Protein AF-A0A7X3X773-F1 (afdb_monomer)

Mean predicted aligned error: 11.23 Å

Secondary structure (DSSP, 8-state):
-----------------------------PPPPPP------EEEEEEEEEEGGGTT--B-TTTEEEEEEEEEPPPBTTEEEEEEEEEEEEE-TTT--EEEEEEEEEEEEETTSEEEEEESS-EEEEEEEEETTEEEEEEEESGGG-EEEEEEE-

Radius of gyration: 27.51 Å; Cα contacts (8 Å, |Δi|>4): 318; chains: 1; bounding box: 80×50×72 Å

pLDDT: mean 85.02, std 21.03, range [34.84, 98.69]

Sequence (154 aa):
MKKRLLRLCVPLVVATLVAGCGGGDTVDPEPPAPAGPPDVSGTYSLVSLSGAITGGATIGPPIAVGTAMLSQNPASGETATGTMSMSLTVTNPLNGEVTVIEDQGTFTLRTDGSWEFAGQAQQNIGTYTLAGNVLSVIVTEPPAAAATTVWQRQ

Nearest PDB structures (foldseek):
  1gfm-assembly1_A  TM=3.765E-01  e=3.651E+00  Escherichia coli
  3sy9-assembly3_C  TM=2.991E-01  e=5.507E+00  Pseudomonas aeruginosa

Foldseek 3Di:
DDDDDDDDDDDDDDDDDDPDPDDDPPPPPDPPQADEDPDPAFKWKWAWKADVVLVRDIDGPPQKIKMKGWDWDPGDGFKIKTKMWMWMWGADPPPRDIDIDTWIFMWMAGNVQWIWTDIPVHIWTDGWDDDPQKIWDATPPPVNPGMITIIGGD

Solvent-accessible surface area (backbone atoms only — not comparable to full-atom values): 8759 Å² total; per-residue (Å²): 134,90,82,87,90,82,87,85,87,83,80,91,81,82,84,80,88,77,91,70,94,67,94,67,80,83,71,68,74,73,75,76,73,67,74,35,38,80,88,71,54,45,49,27,38,47,54,34,41,28,20,62,95,52,76,62,41,81,42,26,67,89,42,28,40,37,42,36,40,34,49,59,48,81,53,62,50,52,32,24,43,30,41,37,40,39,41,39,40,40,43,42,90,88,78,66,51,74,48,76,48,72,42,43,32,41,34,38,39,30,62,91,30,43,31,38,33,51,36,74,82,48,64,38,32,38,34,45,48,77,58,89,54,34,42,35,38,39,32,57,33,50,70,86,60,26,28,38,39,32,30,37,52,114

Structure (mmCIF, N/CA/C/O backbone):
data_AF-A0A7X3X773-F1
#
_entry.id   AF-A0A7X3X773-F1
#
loop_
_atom_site.group_PDB
_atom_site.id
_atom_site.type_symbol
_atom_site.label_atom_id
_atom_site.label_alt_id
_atom_site.label_comp_id
_atom_site.label_asym_id
_atom_site.label_entity_id
_atom_site.label_seq_id
_atom_site.pdbx_PDB_ins_code
_atom_site.Cartn_x
_atom_site.Cartn_y
_atom_site.Cartn_z
_atom_site.occupancy
_atom_site.B_iso_or_equiv
_atom_site.auth_seq_id
_atom_site.auth_comp_id
_atom_site.auth_asym_id
_atom_site.auth_atom_id
_atom_site.pdbx_PDB_model_num
ATOM 1 N N . MET A 1 1 ? -63.328 -28.128 14.858 1.00 38.09 1 MET A N 1
ATOM 2 C CA . MET A 1 1 ? -62.907 -29.551 14.824 1.00 38.09 1 MET A CA 1
ATOM 3 C C . MET A 1 1 ? -61.559 -29.645 15.560 1.00 38.09 1 MET A C 1
ATOM 5 O O . MET A 1 1 ? -60.648 -28.961 15.138 1.00 38.09 1 MET A O 1
ATOM 9 N N . LYS A 1 2 ? -61.511 -30.082 16.839 1.00 36.03 2 LYS A N 1
ATOM 10 C CA . LYS A 1 2 ? -61.002 -31.402 17.333 1.00 36.03 2 LYS A CA 1
ATOM 11 C C . LYS A 1 2 ? -59.561 -31.691 16.830 1.00 36.03 2 LYS A C 1
ATOM 13 O O . LYS A 1 2 ? -59.422 -31.822 15.628 1.00 36.03 2 LYS A O 1
ATOM 18 N N . LYS A 1 3 ? -58.474 -31.841 17.617 1.00 36.81 3 LYS A N 1
ATOM 19 C CA . LYS A 1 3 ? -58.202 -32.450 18.953 1.00 36.81 3 LYS A CA 1
ATOM 20 C C . LYS A 1 3 ? -56.825 -31.948 19.486 1.00 36.81 3 LYS A C 1
ATOM 22 O O . LYS A 1 3 ? -55.926 -31.762 18.683 1.00 36.81 3 LYS A O 1
ATOM 27 N N . ARG A 1 4 ? -56.699 -31.547 20.765 1.00 41.06 4 ARG A N 1
ATOM 28 C CA . ARG A 1 4 ? -56.052 -32.248 21.921 1.00 41.06 4 ARG A CA 1
ATOM 29 C C . ARG A 1 4 ? -54.597 -32.716 21.686 1.00 41.06 4 ARG A C 1
ATOM 31 O O . ARG A 1 4 ? -54.388 -33.541 20.816 1.00 41.06 4 ARG A O 1
ATOM 38 N N . LEU A 1 5 ? -53.584 -32.146 22.353 1.00 45.59 5 LEU A N 1
ATOM 39 C CA . LEU A 1 5 ? -53.129 -32.282 23.763 1.00 45.59 5 LEU A CA 1
ATOM 40 C C . LEU A 1 5 ? -51.995 -33.322 23.873 1.00 45.59 5 LEU A C 1
ATOM 42 O O . LEU A 1 5 ? -52.270 -34.507 23.731 1.00 45.59 5 LEU A O 1
ATOM 46 N N . LEU A 1 6 ? -50.778 -32.907 24.239 1.00 39.28 6 LEU A N 1
ATOM 47 C CA . LEU A 1 6 ? -49.919 -33.727 25.098 1.00 39.28 6 LEU A CA 1
ATOM 48 C C . LEU A 1 6 ? -49.070 -32.830 26.008 1.00 39.28 6 LEU A C 1
ATOM 50 O O . LEU A 1 6 ? -48.207 -32.080 25.563 1.00 39.28 6 LEU A O 1
ATOM 54 N N . ARG A 1 7 ? -49.400 -32.903 27.299 1.00 42.25 7 ARG A N 1
ATOM 55 C CA . ARG A 1 7 ? -48.606 -32.425 28.428 1.00 42.25 7 ARG A CA 1
ATOM 56 C C . ARG A 1 7 ? -47.385 -33.332 28.568 1.00 42.25 7 ARG A C 1
ATOM 58 O O . ARG A 1 7 ? -47.560 -34.548 28.570 1.00 42.25 7 ARG A O 1
ATOM 65 N N . LEU A 1 8 ? -46.216 -32.757 28.825 1.00 38.56 8 LEU A N 1
ATOM 66 C CA . LEU A 1 8 ? -45.171 -33.445 29.576 1.00 38.56 8 LEU A CA 1
ATOM 67 C C . LEU A 1 8 ? -44.870 -32.618 30.831 1.00 38.56 8 LEU A C 1
ATOM 69 O O . LEU A 1 8 ? -44.255 -31.560 30.770 1.00 38.56 8 LEU A O 1
ATOM 73 N N . CYS A 1 9 ? -45.395 -33.095 31.958 1.00 35.72 9 CYS A N 1
ATOM 74 C CA . CYS A 1 9 ? -44.961 -32.743 33.303 1.00 35.72 9 CYS A CA 1
ATOM 75 C C . CYS A 1 9 ? -43.875 -33.740 33.707 1.00 35.72 9 CYS A C 1
ATOM 77 O O . CYS A 1 9 ? -44.167 -34.932 33.703 1.00 35.72 9 CYS A O 1
ATOM 79 N N . VAL A 1 10 ? -42.699 -33.274 34.124 1.00 39.22 10 VAL A N 1
ATOM 80 C CA . VAL A 1 10 ? -41.746 -34.011 34.981 1.00 39.22 10 VAL A CA 1
ATOM 81 C C . VAL A 1 10 ? -41.063 -32.963 35.891 1.00 39.22 10 VAL A C 1
ATOM 83 O O . VAL A 1 10 ? -40.925 -31.817 35.462 1.00 39.22 10 VAL A O 1
ATOM 86 N N . PRO A 1 11 ? -40.789 -33.269 37.176 1.00 43.53 11 PRO A N 1
ATOM 87 C CA . PRO A 1 11 ? -41.129 -32.371 38.276 1.00 43.53 11 PRO A CA 1
ATOM 88 C C . PRO A 1 11 ? -39.974 -31.532 38.837 1.00 43.53 11 PRO A C 1
ATOM 90 O O . PRO A 1 11 ? -38.813 -31.920 38.829 1.00 43.53 11 PRO A O 1
ATOM 93 N N . LEU A 1 12 ? -40.389 -30.393 39.396 1.00 38.25 12 LEU A N 1
ATOM 94 C CA . LEU A 1 12 ? -40.015 -29.819 40.691 1.00 38.25 12 LEU A CA 1
ATOM 95 C C . LEU A 1 12 ? -38.901 -30.553 41.473 1.00 38.25 12 LEU A C 1
ATOM 97 O O . LEU A 1 12 ? -39.147 -31.594 42.082 1.00 38.25 12 LEU A O 1
ATOM 101 N N . VAL A 1 13 ? -37.730 -29.919 41.578 1.00 37.94 13 VAL A N 1
ATOM 102 C CA . VAL A 1 13 ? -36.858 -30.039 42.755 1.00 37.94 13 VAL A CA 1
ATOM 103 C C . VAL A 1 13 ? -36.855 -28.690 43.464 1.00 37.94 13 VAL A C 1
ATOM 105 O O . VAL A 1 13 ? -36.728 -27.631 42.854 1.00 37.94 13 VAL A O 1
ATOM 108 N N . VAL A 1 14 ? -37.110 -28.772 44.762 1.00 37.09 14 VAL A N 1
ATOM 109 C CA . VAL A 1 14 ? -37.418 -27.692 45.689 1.00 37.09 14 VAL A CA 1
ATOM 110 C C . VAL A 1 14 ? -36.140 -27.019 46.200 1.00 37.09 14 VAL A C 1
ATOM 112 O O . VAL A 1 14 ? -35.210 -27.690 46.626 1.00 37.09 14 VAL A O 1
ATOM 115 N N . ALA A 1 15 ? -36.180 -25.686 46.150 1.00 40.03 15 ALA A N 1
ATOM 116 C CA . ALA A 1 15 ? -35.596 -24.665 47.022 1.00 40.03 15 ALA A CA 1
ATOM 117 C C . ALA A 1 15 ? -34.295 -24.934 47.805 1.00 40.03 15 ALA A C 1
ATOM 119 O O . ALA A 1 15 ? -34.259 -25.718 48.750 1.00 40.03 15 ALA A O 1
ATOM 120 N N . THR A 1 16 ? -33.347 -24.014 47.623 1.00 43.34 16 THR A N 1
ATOM 121 C CA . THR A 1 16 ? -32.741 -23.302 48.756 1.00 43.34 16 THR A CA 1
ATOM 122 C C . THR A 1 16 ? -32.942 -21.799 48.575 1.00 43.34 16 THR A C 1
ATOM 124 O O . THR A 1 16 ? -32.566 -21.208 47.566 1.00 43.34 16 THR A O 1
ATOM 127 N N . LEU A 1 17 ? -33.606 -21.194 49.563 1.00 41.91 17 LEU A N 1
ATOM 128 C CA . LEU A 1 17 ? -33.712 -19.752 49.740 1.00 41.91 17 LEU A CA 1
ATOM 129 C C . LEU A 1 17 ? -32.317 -19.140 49.908 1.00 41.91 17 LEU A C 1
ATOM 131 O O . LEU A 1 17 ? -31.603 -19.498 50.841 1.00 41.91 17 LEU A O 1
ATOM 135 N N . VAL A 1 18 ? -32.012 -18.115 49.117 1.00 41.72 18 VAL A N 1
ATOM 136 C CA . VAL A 1 18 ? -31.233 -16.974 49.605 1.00 41.72 18 VAL A CA 1
ATOM 137 C C . VAL A 1 18 ? -32.082 -15.736 49.359 1.00 41.72 18 VAL A C 1
ATOM 139 O O . VAL A 1 18 ? -32.198 -15.236 48.244 1.00 41.72 18 VAL A O 1
ATOM 142 N N . ALA A 1 19 ? -32.732 -15.282 50.428 1.00 44.84 19 ALA A N 1
ATOM 143 C CA . ALA A 1 19 ? -33.267 -13.938 50.512 1.00 44.84 19 ALA A CA 1
ATOM 144 C C . ALA A 1 19 ? -32.076 -12.971 50.553 1.00 44.84 19 ALA A C 1
ATOM 146 O O . ALA A 1 19 ? -31.457 -12.779 51.596 1.00 44.84 19 ALA A O 1
ATOM 147 N N . GLY A 1 20 ? -31.737 -12.408 49.398 1.00 34.84 20 GLY A N 1
ATOM 148 C CA . GLY A 1 20 ? -30.839 -11.270 49.262 1.00 34.84 20 GLY A CA 1
ATOM 149 C C . GLY A 1 20 ? -31.603 -10.123 48.620 1.00 34.84 20 GLY A C 1
ATOM 150 O O . GLY A 1 20 ? -31.582 -9.972 47.405 1.00 34.84 20 GLY A O 1
ATOM 151 N N . CYS A 1 21 ? -32.310 -9.333 49.429 1.00 50.88 21 CYS A N 1
ATOM 152 C CA . CYS A 1 21 ? -32.718 -7.991 49.027 1.00 50.88 21 CYS A CA 1
ATOM 153 C C . CYS A 1 21 ? -31.446 -7.155 48.858 1.00 50.88 21 CYS A C 1
ATOM 155 O O . CYS A 1 21 ? -30.815 -6.776 49.841 1.00 50.88 21 CYS A O 1
ATOM 157 N N . GLY A 1 22 ? -31.076 -6.880 47.617 1.00 39.00 22 GLY A N 1
ATOM 158 C CA . GLY A 1 22 ? -30.028 -5.935 47.271 1.00 39.00 22 GLY A CA 1
ATOM 159 C C . GLY A 1 22 ? -30.313 -5.440 45.869 1.00 39.00 22 GLY A C 1
ATOM 160 O O . GLY A 1 22 ? -30.110 -6.176 44.911 1.00 39.00 22 GLY A O 1
ATOM 161 N N . GLY A 1 23 ? -30.856 -4.228 45.762 1.00 49.66 23 GLY A N 1
ATOM 162 C CA . GLY A 1 23 ? -30.949 -3.537 44.486 1.00 49.66 23 GLY A CA 1
ATOM 163 C C . GLY A 1 23 ? -29.553 -3.426 43.885 1.00 49.66 23 GLY A C 1
ATOM 164 O O . GLY A 1 23 ? -28.643 -2.888 44.508 1.00 49.66 23 GLY A O 1
ATOM 165 N N . GLY A 1 24 ? -29.387 -3.984 42.702 1.00 47.72 24 GLY A N 1
ATOM 166 C CA . GLY A 1 24 ? -28.226 -3.786 41.864 1.00 47.72 24 GLY A CA 1
ATOM 167 C C . GLY A 1 24 ? -28.772 -3.806 40.461 1.00 47.72 24 GLY A C 1
ATOM 168 O O . GLY A 1 24 ? -29.257 -4.849 40.024 1.00 47.72 24 GLY A O 1
ATOM 169 N N . ASP A 1 25 ? -28.806 -2.632 39.839 1.00 49.12 25 ASP A N 1
ATOM 170 C CA . ASP A 1 25 ? -29.103 -2.455 38.430 1.00 49.12 25 ASP A CA 1
ATOM 171 C C . ASP A 1 25 ? -28.561 -3.644 37.643 1.00 49.12 25 ASP A C 1
ATOM 173 O O . ASP A 1 25 ? -27.379 -3.987 37.737 1.00 49.12 25 ASP A O 1
ATOM 177 N N . THR A 1 26 ? -29.437 -4.304 36.890 1.00 55.56 26 THR A N 1
ATOM 178 C CA . THR A 1 26 ? -29.006 -5.130 35.773 1.00 55.56 26 THR A CA 1
ATOM 179 C C . THR A 1 26 ? -28.274 -4.185 34.831 1.00 55.56 26 THR A C 1
ATOM 181 O O . THR A 1 26 ? -28.894 -3.567 33.968 1.00 55.56 26 THR A O 1
ATOM 184 N N . VAL A 1 27 ? -26.974 -4.004 35.063 1.00 60.16 27 VAL A N 1
ATOM 185 C CA . VAL A 1 27 ? -26.052 -3.455 34.084 1.00 60.16 27 VAL A CA 1
ATOM 186 C C . VAL A 1 27 ? -26.104 -4.469 32.957 1.00 60.16 27 VAL A C 1
ATOM 188 O O . VAL A 1 27 ? -25.441 -5.505 33.003 1.00 60.16 27 VAL A O 1
ATOM 191 N N . ASP A 1 28 ? -27.010 -4.225 32.013 1.00 61.22 28 ASP A N 1
ATOM 192 C CA . ASP A 1 28 ? -26.891 -4.761 30.671 1.00 61.22 28 ASP A CA 1
ATOM 193 C C . ASP A 1 28 ? -25.439 -4.475 30.270 1.00 61.22 28 ASP A C 1
ATOM 195 O O . ASP A 1 28 ? -25.036 -3.306 30.335 1.00 61.22 28 ASP A O 1
ATOM 199 N N . PRO A 1 29 ? -24.594 -5.499 30.054 1.00 67.44 29 PRO A N 1
ATOM 200 C CA . PRO A 1 29 ? -23.203 -5.258 29.727 1.00 67.44 29 PRO A CA 1
ATOM 201 C C . PRO A 1 29 ? -23.185 -4.366 28.491 1.00 67.44 29 PRO A C 1
ATOM 203 O O . PRO A 1 29 ? -23.673 -4.770 27.436 1.00 67.44 29 PRO A O 1
ATOM 206 N N . GLU A 1 30 ? -22.667 -3.143 28.648 1.00 64.62 30 GLU A N 1
ATOM 207 C CA . GLU A 1 30 ? -22.514 -2.214 27.535 1.00 64.62 30 GLU A CA 1
ATOM 208 C C . GLU A 1 30 ? -21.846 -2.984 26.390 1.00 64.62 30 GLU A C 1
ATOM 210 O O . GLU A 1 30 ? -20.828 -3.653 26.633 1.00 64.62 30 GLU A O 1
ATOM 215 N N . PRO A 1 31 ? -22.437 -2.987 25.176 1.00 66.56 31 PRO A N 1
ATOM 216 C CA . PRO A 1 31 ? -21.833 -3.660 24.044 1.00 66.56 31 PRO A CA 1
ATOM 217 C C . PRO A 1 31 ? -20.371 -3.226 23.958 1.00 66.56 31 PRO A C 1
ATOM 219 O O . PRO A 1 31 ? -20.101 -2.028 24.086 1.00 66.56 31 PRO A O 1
ATOM 222 N N . PRO A 1 32 ? -19.420 -4.162 23.787 1.00 64.75 32 PRO A N 1
ATOM 223 C CA . PRO A 1 32 ? -18.021 -3.787 23.680 1.00 64.75 32 PRO A CA 1
ATOM 224 C C . PRO A 1 32 ? -17.902 -2.709 22.605 1.00 64.75 32 PRO A C 1
ATOM 226 O O . PRO A 1 32 ? -18.500 -2.842 21.533 1.00 64.75 32 PRO A O 1
ATOM 229 N N . ALA A 1 33 ? -17.180 -1.629 22.920 1.00 62.56 33 ALA A N 1
ATOM 230 C CA . ALA A 1 33 ? -16.975 -0.534 21.984 1.00 62.56 33 ALA A CA 1
ATOM 231 C C . ALA A 1 33 ? -16.556 -1.109 20.617 1.00 62.56 33 ALA A C 1
ATOM 233 O O . ALA A 1 33 ? -15.757 -2.056 20.599 1.00 62.56 33 ALA A O 1
ATOM 234 N N . PRO A 1 34 ? -17.088 -0.587 19.492 1.00 65.00 34 PRO A N 1
ATOM 235 C CA . PRO A 1 34 ? -16.729 -1.070 18.166 1.00 65.00 34 PRO A CA 1
ATOM 236 C C . PRO A 1 34 ? -15.211 -1.168 18.054 1.00 65.00 34 PRO A C 1
ATOM 238 O O . PRO A 1 34 ? -14.503 -0.191 18.311 1.00 65.00 34 PRO A O 1
ATOM 241 N N . ALA A 1 35 ? -14.707 -2.362 17.738 1.00 81.25 35 ALA A N 1
ATOM 242 C CA . ALA A 1 35 ? -13.282 -2.546 17.536 1.00 81.25 35 ALA A CA 1
ATOM 243 C C . ALA A 1 35 ? -12.867 -1.665 16.354 1.00 81.25 35 ALA A C 1
ATOM 245 O O . ALA A 1 35 ? -13.410 -1.806 15.258 1.00 81.25 35 ALA A O 1
ATOM 246 N N . GLY A 1 36 ? -11.953 -0.727 16.597 1.00 91.25 36 GLY A N 1
ATOM 247 C CA . GLY A 1 36 ? -11.446 0.151 15.551 1.00 91.25 36 GLY A CA 1
ATOM 248 C C . GLY A 1 36 ? -10.647 -0.603 14.482 1.00 91.25 36 GLY A C 1
ATOM 249 O O . GLY A 1 36 ? -10.456 -1.820 14.580 1.00 91.25 36 GLY A O 1
ATOM 250 N N . PRO A 1 37 ? -10.158 0.112 13.454 1.00 95.81 37 PRO A N 1
ATOM 251 C CA . PRO A 1 37 ? -9.301 -0.464 12.424 1.00 95.81 37 PRO A CA 1
ATOM 252 C C . PRO A 1 37 ? -8.119 -1.242 13.026 1.00 95.81 37 PRO A C 1
ATOM 254 O O . PRO A 1 37 ? -7.575 -0.817 14.052 1.00 95.81 37 PRO A O 1
ATOM 257 N N . PRO A 1 38 ? -7.682 -2.353 12.402 1.00 95.31 38 PRO A N 1
ATOM 258 C CA . PRO A 1 38 ? -6.496 -3.067 12.857 1.00 95.31 38 PRO A CA 1
ATOM 259 C C . PRO A 1 38 ? -5.262 -2.162 12.785 1.00 95.31 38 PRO A C 1
ATOM 261 O O . PRO A 1 38 ? -5.145 -1.344 11.876 1.00 95.31 38 PRO A O 1
ATOM 264 N N . ASP A 1 39 ? -4.326 -2.337 13.719 1.00 96.00 39 ASP A N 1
ATOM 265 C CA . ASP A 1 39 ? -3.090 -1.555 13.745 1.00 96.00 39 ASP A CA 1
ATOM 266 C C . ASP A 1 39 ? -2.170 -1.898 12.561 1.00 96.00 39 ASP A C 1
ATOM 268 O O . ASP A 1 39 ? -1.638 -3.013 12.438 1.00 96.00 39 ASP A O 1
ATOM 272 N N . VAL A 1 40 ? -1.963 -0.912 11.686 1.00 98.06 40 VAL A N 1
ATOM 273 C CA . VAL A 1 40 ? -1.059 -1.016 10.533 1.00 98.06 40 VAL A CA 1
ATOM 274 C C . VAL A 1 40 ? 0.354 -0.499 10.816 1.00 98.06 40 VAL A C 1
ATOM 276 O O . VAL A 1 40 ? 1.172 -0.480 9.895 1.00 98.06 40 VAL A O 1
ATOM 279 N N . SER A 1 41 ? 0.672 -0.087 12.045 1.00 98.38 41 SER A N 1
ATOM 280 C CA . SER A 1 41 ? 1.987 0.474 12.370 1.00 98.38 41 SER A CA 1
ATOM 281 C C . SER A 1 41 ? 3.131 -0.496 12.053 1.00 98.38 41 SER A C 1
ATOM 283 O O . SER A 1 41 ? 3.036 -1.704 12.291 1.00 98.38 41 SER A O 1
ATOM 285 N N . GLY A 1 42 ? 4.227 0.035 11.513 1.00 98.25 42 GLY A N 1
ATOM 286 C CA . GLY A 1 42 ? 5.432 -0.735 11.221 1.00 98.25 42 GLY A CA 1
ATOM 287 C C . GLY A 1 42 ? 6.197 -0.259 9.992 1.00 98.25 42 GLY A C 1
ATOM 288 O O . GLY A 1 42 ? 5.785 0.658 9.278 1.00 98.25 42 GLY A O 1
ATOM 289 N N . THR A 1 43 ? 7.321 -0.928 9.750 1.00 98.62 43 THR A N 1
ATOM 290 C CA . THR A 1 43 ? 8.127 -0.772 8.537 1.00 98.62 43 THR A CA 1
ATOM 291 C C . THR A 1 43 ? 7.776 -1.882 7.561 1.00 98.62 43 THR A C 1
ATOM 293 O O . THR A 1 43 ? 7.661 -3.046 7.942 1.00 98.62 43 THR A O 1
ATOM 296 N N . TYR A 1 44 ? 7.628 -1.524 6.294 1.00 98.69 44 TYR A N 1
ATOM 297 C CA . TYR A 1 44 ? 7.211 -2.417 5.231 1.00 98.69 44 TYR A CA 1
ATOM 298 C C . TYR A 1 44 ? 8.197 -2.404 4.072 1.00 98.69 44 TYR A C 1
ATOM 300 O O . TYR A 1 44 ? 8.816 -1.385 3.768 1.00 98.69 44 TYR A O 1
ATOM 308 N N . SER A 1 45 ? 8.294 -3.538 3.388 1.00 98.62 45 SER A N 1
ATOM 309 C CA . SER A 1 45 ? 8.964 -3.679 2.096 1.00 98.62 45 SER A CA 1
ATOM 310 C C . SER A 1 45 ? 7.946 -3.970 1.001 1.00 98.62 45 SER A C 1
ATOM 312 O O . SER A 1 45 ? 6.986 -4.712 1.221 1.00 98.62 45 SER A O 1
ATOM 314 N N . LEU A 1 46 ? 8.153 -3.389 -0.179 1.00 98.50 46 LEU A N 1
ATOM 315 C CA . LEU A 1 46 ? 7.282 -3.626 -1.325 1.00 98.50 46 LEU A CA 1
ATOM 316 C C . LEU A 1 46 ? 7.369 -5.092 -1.77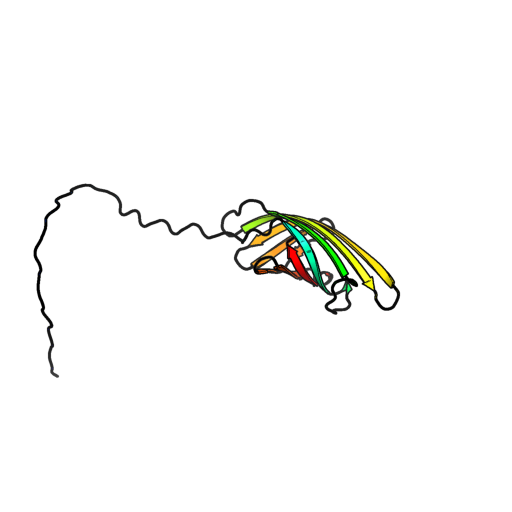1 1.00 98.50 46 LEU A C 1
ATOM 318 O O . LEU A 1 46 ? 8.456 -5.613 -2.021 1.00 98.50 46 LEU A O 1
ATOM 322 N N . VAL A 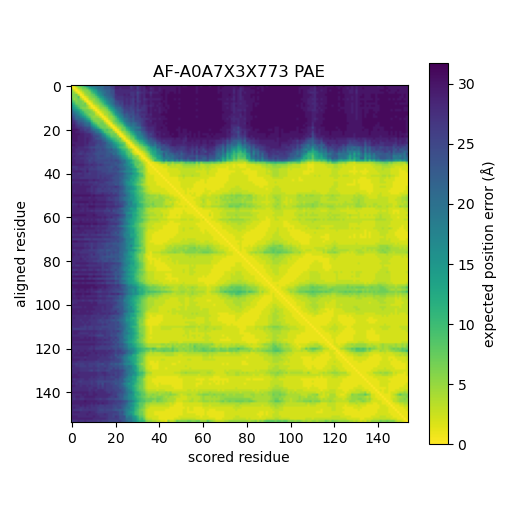1 47 ? 6.210 -5.725 -1.922 1.00 98.44 47 VAL A N 1
ATOM 323 C CA . VAL A 1 47 ? 6.056 -7.052 -2.532 1.00 98.44 47 VAL A CA 1
ATOM 324 C C . VAL A 1 47 ? 5.682 -6.905 -4.000 1.00 98.44 47 VAL A C 1
ATOM 326 O O . VAL A 1 47 ? 6.294 -7.534 -4.862 1.00 98.44 47 VAL A O 1
ATOM 329 N N . SER A 1 48 ? 4.693 -6.059 -4.294 1.00 98.31 48 SER A N 1
ATOM 330 C CA . SER A 1 48 ? 4.266 -5.797 -5.666 1.00 98.31 48 SER A CA 1
ATOM 331 C C . SER A 1 48 ? 3.584 -4.444 -5.831 1.00 98.31 48 SER A C 1
ATOM 333 O O . SER A 1 48 ? 2.942 -3.944 -4.908 1.00 98.31 48 SER A O 1
ATOM 335 N N . LEU A 1 49 ? 3.666 -3.911 -7.045 1.00 97.38 49 LEU A N 1
ATOM 336 C CA . LEU A 1 49 ? 3.038 -2.683 -7.514 1.00 97.38 49 LEU A CA 1
ATOM 337 C C . LEU A 1 49 ? 2.377 -2.945 -8.875 1.00 97.38 49 LEU A C 1
ATOM 339 O O . LEU A 1 49 ? 2.986 -3.549 -9.759 1.00 97.38 49 LEU A O 1
ATOM 343 N N . SER A 1 50 ? 1.161 -2.445 -9.061 1.00 96.25 50 SER A N 1
ATOM 344 C CA . SER A 1 50 ? 0.519 -2.305 -10.369 1.00 96.25 50 SER A CA 1
ATOM 345 C C . SER A 1 50 ? -0.157 -0.940 -10.483 1.00 96.25 50 SER A C 1
ATOM 347 O O . SER A 1 50 ? -0.633 -0.397 -9.488 1.00 96.25 50 SER A O 1
ATOM 349 N N . GLY A 1 51 ? -0.184 -0.358 -11.681 1.00 93.25 51 GLY A N 1
ATOM 350 C CA . GLY A 1 51 ? -0.820 0.938 -11.930 1.00 93.25 51 GLY A CA 1
ATOM 351 C C . GLY A 1 51 ? -0.316 1.595 -13.213 1.00 93.25 51 GLY A C 1
ATOM 352 O O . GLY A 1 51 ? 0.335 0.957 -14.040 1.00 93.25 51 GLY A O 1
ATOM 353 N N . ALA A 1 52 ? -0.584 2.890 -13.380 1.00 89.06 52 ALA A N 1
ATOM 354 C CA . ALA A 1 52 ? -0.169 3.632 -14.574 1.00 89.06 52 ALA A CA 1
ATOM 355 C C . ALA A 1 52 ? 1.358 3.616 -14.793 1.00 89.06 52 ALA A C 1
ATOM 357 O O . ALA A 1 52 ? 1.812 3.403 -15.915 1.00 89.06 52 ALA A O 1
ATOM 358 N N . ILE A 1 53 ? 2.148 3.748 -13.718 1.00 86.81 53 ILE A N 1
ATOM 359 C CA . ILE A 1 53 ? 3.623 3.719 -13.774 1.00 86.81 53 ILE A CA 1
ATOM 360 C C . ILE A 1 53 ? 4.184 2.396 -14.314 1.00 86.81 53 ILE A C 1
ATOM 362 O O . ILE A 1 53 ? 5.282 2.356 -14.858 1.00 86.81 53 ILE A O 1
ATOM 366 N N . THR A 1 54 ? 3.422 1.310 -14.199 1.00 89.69 54 THR A N 1
ATOM 367 C CA . THR A 1 54 ? 3.820 -0.023 -14.665 1.00 89.69 54 THR A CA 1
ATOM 368 C C . THR A 1 54 ? 3.165 -0.393 -15.997 1.00 89.69 54 THR A C 1
ATOM 370 O O . THR A 1 54 ? 3.265 -1.539 -16.438 1.00 89.69 54 THR A O 1
ATOM 373 N N . GLY A 1 55 ? 2.437 0.539 -16.625 1.00 88.25 55 GLY A N 1
ATOM 374 C CA . GLY A 1 55 ? 1.607 0.251 -17.795 1.00 88.25 55 GLY A CA 1
ATOM 375 C C . GLY A 1 55 ? 0.491 -0.763 -17.509 1.00 88.25 55 GLY A C 1
ATOM 376 O O . GLY A 1 55 ? 0.046 -1.456 -18.420 1.00 88.25 55 GLY A O 1
ATOM 377 N N . GLY A 1 56 ? 0.073 -0.898 -16.245 1.00 89.81 56 GLY A N 1
ATOM 378 C CA . GLY A 1 56 ? -0.925 -1.870 -15.793 1.00 89.81 56 GLY A CA 1
ATOM 379 C C . GLY A 1 56 ? -0.371 -3.257 -15.447 1.00 89.81 56 GLY A C 1
ATOM 380 O O . GLY A 1 56 ? -1.129 -4.104 -14.978 1.00 89.81 56 GLY A O 1
ATOM 381 N N . ALA A 1 57 ? 0.928 -3.512 -15.628 1.00 93.50 57 ALA A N 1
ATOM 382 C CA . ALA A 1 57 ? 1.541 -4.774 -15.219 1.00 93.50 57 ALA A CA 1
ATOM 383 C C . ALA A 1 57 ? 1.715 -4.849 -13.693 1.00 93.50 57 ALA A C 1
ATOM 385 O O . ALA A 1 57 ? 2.035 -3.850 -13.049 1.00 93.50 57 ALA A O 1
ATOM 386 N N . THR A 1 58 ? 1.576 -6.039 -13.110 1.00 96.81 58 THR A N 1
ATOM 387 C CA . THR A 1 58 ? 1.988 -6.279 -11.720 1.00 96.81 58 THR A CA 1
ATOM 388 C C . THR A 1 58 ? 3.464 -6.644 -11.698 1.00 96.81 58 THR A C 1
ATOM 390 O O . THR A 1 58 ? 3.859 -7.676 -12.240 1.00 96.81 58 THR A O 1
ATOM 393 N N . ILE A 1 59 ? 4.275 -5.801 -11.067 1.00 96.62 59 ILE A N 1
ATOM 394 C CA . ILE A 1 59 ? 5.723 -5.981 -10.938 1.00 96.62 59 ILE A CA 1
ATOM 395 C C . ILE A 1 59 ? 6.124 -5.982 -9.466 1.00 96.62 59 ILE A C 1
ATOM 397 O O . ILE A 1 59 ? 5.440 -5.407 -8.625 1.00 96.62 59 ILE A O 1
ATOM 401 N N . GLY A 1 60 ? 7.244 -6.620 -9.153 1.00 97.00 60 GLY A N 1
ATOM 402 C CA . GLY A 1 60 ? 7.829 -6.641 -7.815 1.00 97.00 60 GLY A CA 1
ATOM 403 C C . GLY A 1 60 ? 9.353 -6.599 -7.891 1.00 97.00 60 GLY A C 1
ATOM 404 O O . GLY A 1 60 ? 9.909 -6.360 -8.973 1.00 97.00 60 GLY A O 1
ATOM 405 N N . PRO A 1 61 ? 10.047 -6.837 -6.771 1.00 96.81 61 PRO A N 1
ATOM 406 C CA . PRO A 1 61 ? 11.501 -6.878 -6.753 1.00 96.81 61 PRO A CA 1
ATOM 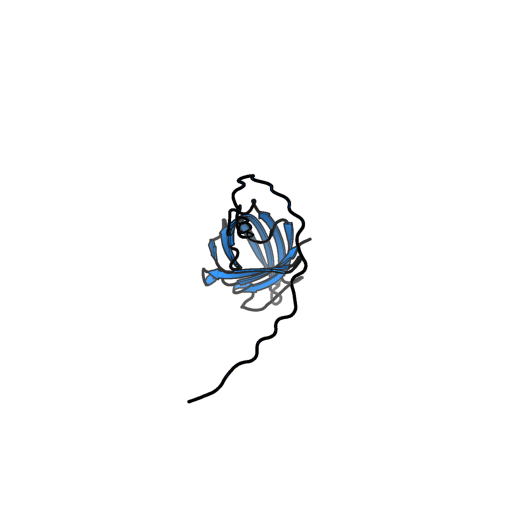407 C C . PRO A 1 61 ? 12.059 -7.890 -7.775 1.00 96.81 61 PRO A C 1
ATOM 409 O O . PRO A 1 61 ? 11.489 -8.972 -7.933 1.00 96.81 61 PRO A O 1
ATOM 412 N N . PRO A 1 62 ? 13.166 -7.574 -8.479 1.00 95.06 62 PRO A N 1
ATOM 413 C CA . PRO A 1 62 ? 13.995 -6.372 -8.335 1.00 95.06 62 PRO A CA 1
ATOM 414 C C . PRO A 1 62 ? 13.537 -5.172 -9.188 1.00 95.06 62 PRO A C 1
ATOM 416 O O . PRO A 1 62 ? 14.154 -4.116 -9.113 1.00 95.06 62 PRO A O 1
ATOM 419 N N . ILE A 1 63 ? 12.494 -5.322 -10.011 1.00 96.19 63 ILE A N 1
ATOM 420 C CA . ILE A 1 63 ? 12.039 -4.295 -10.966 1.00 96.19 63 ILE A CA 1
ATOM 421 C C . ILE A 1 63 ? 11.394 -3.117 -10.229 1.00 96.19 63 ILE A C 1
ATOM 423 O O . ILE A 1 63 ? 11.656 -1.962 -10.554 1.00 96.19 63 ILE A O 1
ATOM 427 N N . ALA A 1 64 ? 10.571 -3.415 -9.225 1.00 97.50 64 ALA A N 1
ATOM 428 C CA . ALA A 1 64 ? 10.015 -2.434 -8.308 1.00 97.50 64 ALA A CA 1
ATOM 429 C C . ALA A 1 64 ? 10.440 -2.781 -6.885 1.00 97.50 64 ALA A C 1
ATOM 431 O O . ALA A 1 64 ? 10.182 -3.883 -6.403 1.00 97.50 64 ALA A O 1
ATOM 432 N N . VAL A 1 65 ? 11.081 -1.836 -6.211 1.00 97.94 65 VAL A N 1
ATOM 433 C CA . VAL A 1 65 ? 11.487 -1.960 -4.811 1.00 97.94 65 VAL A CA 1
ATOM 434 C C . VAL A 1 65 ? 11.026 -0.730 -4.056 1.00 97.94 65 VAL A C 1
ATOM 436 O O . VAL A 1 65 ? 10.897 0.350 -4.625 1.00 97.94 65 VAL A O 1
ATOM 439 N N . GLY A 1 66 ? 10.772 -0.879 -2.766 1.00 97.94 66 GLY A N 1
ATOM 440 C CA . GLY A 1 66 ? 10.390 0.259 -1.956 1.00 97.94 66 GLY A CA 1
ATOM 441 C C . GLY A 1 66 ? 10.210 -0.084 -0.500 1.00 97.94 66 GLY A C 1
ATOM 442 O O . GLY A 1 66 ? 10.146 -1.257 -0.116 1.00 97.94 66 GLY A O 1
ATOM 443 N N . THR A 1 67 ? 10.105 0.969 0.292 1.00 98.44 67 THR A N 1
ATOM 444 C CA . THR A 1 67 ? 9.836 0.907 1.719 1.00 98.44 67 THR A CA 1
ATOM 445 C C . THR A 1 67 ? 8.699 1.850 2.072 1.00 98.44 67 THR A C 1
ATOM 447 O O . THR A 1 67 ? 8.523 2.901 1.454 1.00 98.44 67 THR A O 1
ATOM 450 N N . ALA A 1 68 ? 7.925 1.465 3.079 1.00 98.38 68 ALA A N 1
ATOM 451 C CA . ALA A 1 68 ? 6.937 2.336 3.693 1.00 98.38 68 ALA A CA 1
ATOM 452 C C . ALA A 1 68 ? 7.041 2.234 5.215 1.00 98.38 68 ALA A C 1
ATOM 454 O O . ALA A 1 68 ? 7.224 1.142 5.751 1.00 98.38 68 ALA A O 1
ATOM 455 N N . MET A 1 69 ? 6.932 3.357 5.915 1.00 98.62 69 MET A N 1
ATOM 456 C CA . MET A 1 69 ? 6.867 3.399 7.373 1.00 98.62 69 MET A CA 1
ATOM 457 C C . MET A 1 69 ? 5.540 4.025 7.777 1.00 98.62 69 MET A C 1
ATOM 459 O O . MET A 1 69 ? 5.249 5.154 7.388 1.00 98.62 69 MET A O 1
ATOM 463 N N . LEU A 1 70 ? 4.737 3.279 8.533 1.00 98.69 70 LEU A N 1
ATOM 464 C CA . LEU A 1 70 ? 3.434 3.714 9.022 1.00 98.69 70 LEU A CA 1
ATOM 465 C C . LEU A 1 70 ? 3.479 3.830 10.549 1.00 98.69 70 LEU A C 1
ATOM 467 O O . LEU A 1 70 ? 3.941 2.915 11.233 1.00 98.69 70 LEU A O 1
ATOM 471 N N . SER A 1 71 ? 2.971 4.940 11.077 1.00 98.56 71 SER A N 1
ATOM 472 C CA . SER A 1 71 ? 2.769 5.170 12.510 1.00 98.56 71 SER A CA 1
ATOM 473 C C . SER A 1 71 ? 1.309 5.532 12.750 1.00 98.56 71 SER A C 1
ATOM 475 O O . SER A 1 71 ? 0.889 6.654 12.460 1.00 98.56 71 SER A O 1
ATOM 477 N N . GLN A 1 72 ? 0.530 4.581 13.262 1.00 98.38 72 GLN A N 1
ATOM 478 C CA . GLN A 1 72 ? -0.887 4.765 13.547 1.00 98.38 72 GLN A CA 1
ATOM 479 C C . GLN A 1 72 ? -1.089 5.336 14.955 1.00 98.38 72 GLN A C 1
ATOM 481 O O . GLN A 1 72 ? -0.481 4.889 15.926 1.00 98.38 72 GLN A O 1
ATOM 486 N N . ASN A 1 73 ? -1.987 6.307 15.077 1.00 97.38 73 ASN A N 1
ATOM 487 C CA . ASN A 1 73 ? -2.525 6.725 16.363 1.00 97.38 73 ASN A CA 1
ATOM 488 C C . ASN A 1 73 ? -3.528 5.674 16.881 1.00 97.38 73 ASN A C 1
ATOM 490 O O . ASN A 1 73 ? -4.075 4.891 16.095 1.00 97.38 73 ASN A O 1
ATOM 494 N N . PRO A 1 74 ? -3.841 5.667 18.188 1.00 93.75 74 PRO A N 1
ATOM 495 C CA . PRO A 1 74 ? -4.947 4.872 18.705 1.00 93.75 74 PRO A CA 1
ATOM 496 C C . PRO A 1 74 ? -6.240 5.157 17.936 1.00 93.75 74 PRO A C 1
ATOM 498 O O . PRO A 1 74 ? -6.553 6.312 17.636 1.00 93.75 74 PRO A O 1
ATOM 501 N N . ALA A 1 75 ? -6.985 4.100 17.613 1.00 94.81 75 ALA A N 1
ATOM 502 C CA . ALA A 1 75 ? -8.268 4.242 16.943 1.00 94.81 75 ALA A CA 1
ATOM 503 C C . ALA A 1 75 ? -9.256 5.048 17.805 1.00 94.81 75 ALA A C 1
ATOM 505 O O . ALA A 1 75 ? -9.292 4.918 19.030 1.00 94.81 75 ALA A O 1
ATOM 506 N N . SER A 1 76 ? -10.079 5.853 17.142 1.00 92.00 76 SER A N 1
ATOM 507 C CA . SER A 1 76 ? -11.193 6.602 17.717 1.00 92.00 76 SER A CA 1
ATOM 508 C C . SER A 1 76 ? -12.487 6.085 17.089 1.00 92.00 76 SER A C 1
ATOM 510 O O . SER A 1 76 ? -12.879 6.502 15.996 1.00 92.00 76 SER A O 1
ATOM 512 N N . GLY A 1 77 ? -13.116 5.110 17.751 1.00 92.81 77 GLY A N 1
ATOM 513 C CA . GLY A 1 77 ? -14.259 4.379 17.200 1.00 92.81 77 GLY A CA 1
ATOM 514 C C . GLY A 1 77 ? -13.881 3.622 15.925 1.00 92.81 77 GLY A C 1
ATOM 515 O O . GLY A 1 77 ? -12.894 2.892 15.897 1.00 92.81 77 GLY A O 1
ATOM 516 N N . GLU A 1 78 ? -14.643 3.827 14.852 1.00 95.44 78 GLU A N 1
ATOM 517 C CA . GLU A 1 78 ? -14.466 3.143 13.561 1.00 95.44 78 GLU A CA 1
ATOM 518 C C . GLU A 1 78 ? -13.313 3.690 12.710 1.00 95.44 78 GLU A C 1
ATOM 520 O O . GLU A 1 78 ? -13.086 3.214 11.600 1.00 95.44 78 GLU A O 1
ATOM 525 N N . THR A 1 79 ? -12.590 4.701 13.193 1.00 96.44 79 THR A N 1
ATOM 526 C CA . THR A 1 79 ? -11.553 5.398 12.425 1.00 96.44 79 THR A CA 1
ATOM 527 C C . THR A 1 79 ? -10.214 5.387 13.153 1.00 96.44 79 THR A C 1
ATOM 529 O O . THR A 1 79 ? -10.153 5.570 14.367 1.00 96.44 79 THR A O 1
ATOM 532 N N . ALA A 1 80 ? -9.122 5.231 12.410 1.00 97.56 80 ALA A N 1
ATOM 533 C CA . ALA A 1 80 ? -7.764 5.431 12.904 1.00 97.56 80 ALA A CA 1
ATOM 534 C C . ALA A 1 80 ? -6.999 6.335 11.938 1.00 97.56 80 ALA A C 1
ATOM 536 O O . ALA A 1 80 ? -7.111 6.187 10.725 1.00 97.56 80 ALA A O 1
ATOM 537 N N . THR A 1 81 ? -6.220 7.272 12.468 1.00 98.31 81 THR A N 1
ATOM 538 C CA . THR A 1 81 ? -5.358 8.147 11.664 1.00 98.31 81 THR A CA 1
ATOM 539 C C . THR A 1 81 ? -3.899 7.869 11.973 1.00 98.31 81 THR A C 1
ATOM 541 O O . THR A 1 81 ? -3.577 7.309 13.019 1.00 98.31 81 THR A O 1
ATOM 544 N N . GLY A 1 82 ? -2.998 8.267 11.089 1.00 98.44 82 GLY A N 1
ATOM 545 C CA . GLY A 1 82 ? -1.570 8.112 11.325 1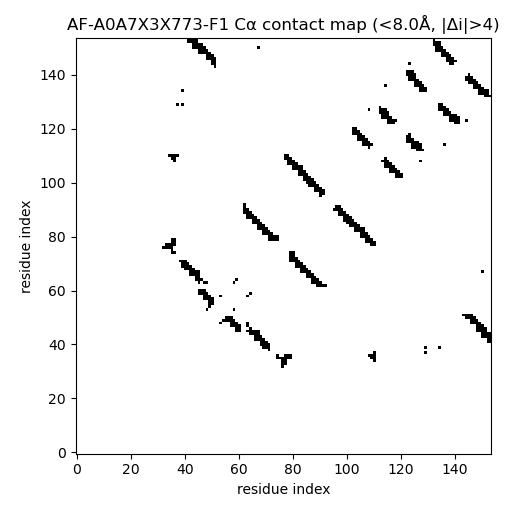.00 98.44 82 GLY A CA 1
ATOM 546 C C . GLY A 1 82 ? -0.730 8.867 10.317 1.00 98.44 82 GLY A C 1
ATOM 547 O O . GLY A 1 82 ? -1.258 9.586 9.468 1.00 98.44 82 GLY A O 1
ATOM 548 N N . THR A 1 83 ? 0.582 8.700 10.413 1.00 98.62 83 THR A N 1
ATOM 549 C CA . THR A 1 83 ? 1.540 9.216 9.435 1.00 98.62 83 THR A CA 1
ATOM 550 C C . THR A 1 83 ? 2.139 8.076 8.626 1.00 98.62 83 THR A C 1
ATOM 552 O O . THR A 1 83 ? 2.380 6.985 9.144 1.00 98.62 83 THR A O 1
ATOM 555 N N . MET A 1 84 ? 2.375 8.332 7.344 1.00 98.38 84 MET A N 1
ATOM 556 C CA . MET A 1 84 ? 3.046 7.406 6.440 1.00 98.38 84 MET A CA 1
ATOM 557 C C . MET A 1 84 ? 4.151 8.139 5.687 1.00 98.38 84 MET A C 1
ATOM 559 O O . MET A 1 84 ? 3.948 9.260 5.220 1.00 98.38 84 MET A O 1
ATOM 563 N N . SER A 1 85 ? 5.305 7.493 5.552 1.00 98.12 85 SER A N 1
ATOM 564 C CA . SER A 1 85 ? 6.334 7.843 4.573 1.00 98.12 85 SER A CA 1
ATOM 565 C C . SER A 1 85 ? 6.578 6.660 3.645 1.00 98.12 85 SER A C 1
ATOM 567 O O . SER A 1 85 ? 6.506 5.506 4.069 1.00 98.12 85 SER A O 1
ATOM 569 N N . MET A 1 86 ? 6.844 6.943 2.375 1.00 97.00 86 MET A N 1
ATOM 570 C CA . MET A 1 86 ? 7.024 5.937 1.336 1.00 97.00 86 MET A CA 1
ATOM 571 C C . MET A 1 86 ? 8.139 6.348 0.380 1.00 97.00 86 MET A C 1
ATOM 573 O O . MET A 1 86 ? 8.231 7.509 -0.012 1.00 97.00 86 MET A O 1
ATOM 577 N N . SER A 1 87 ? 8.938 5.368 -0.031 1.00 97.56 87 SER A N 1
ATOM 578 C CA . SER A 1 87 ? 9.885 5.478 -1.136 1.00 97.56 87 SER A CA 1
ATOM 579 C C . SER A 1 87 ? 9.723 4.267 -2.050 1.00 97.56 87 SER A C 1
ATOM 581 O O . SER A 1 87 ? 9.722 3.124 -1.590 1.00 97.56 87 SER A O 1
ATOM 583 N N . LEU A 1 88 ? 9.558 4.513 -3.345 1.00 97.00 88 LEU A N 1
ATOM 584 C CA . LEU A 1 88 ? 9.425 3.510 -4.394 1.00 97.00 88 LEU A CA 1
ATOM 585 C C . LEU A 1 88 ? 10.425 3.821 -5.501 1.00 97.00 88 LEU A C 1
ATOM 587 O O . LEU A 1 88 ? 10.544 4.955 -5.951 1.00 97.00 88 LEU A O 1
ATOM 591 N N . THR A 1 89 ? 11.113 2.794 -5.977 1.00 97.50 89 THR A N 1
ATOM 592 C CA . THR A 1 89 ? 11.959 2.847 -7.167 1.00 97.50 89 THR A CA 1
ATOM 593 C C . THR A 1 89 ? 11.457 1.808 -8.153 1.00 97.50 89 THR A C 1
ATOM 595 O O . THR A 1 89 ? 11.383 0.621 -7.828 1.00 97.50 89 THR A O 1
ATOM 598 N N . VAL A 1 90 ? 11.112 2.253 -9.358 1.00 96.94 90 VAL A N 1
ATOM 599 C CA . VAL A 1 90 ? 10.643 1.408 -10.457 1.00 96.94 90 VAL A CA 1
ATOM 600 C C . VAL A 1 90 ? 11.636 1.521 -11.603 1.00 96.94 90 VAL A C 1
ATOM 602 O O . VAL A 1 90 ? 11.899 2.614 -12.094 1.00 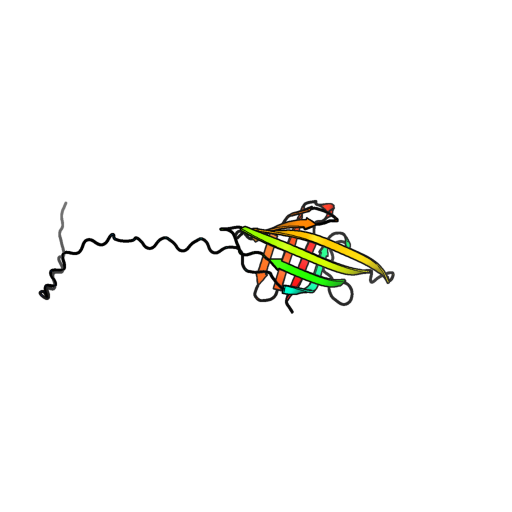96.94 90 VAL A O 1
ATOM 605 N N . THR A 1 91 ? 12.185 0.388 -12.029 1.00 95.69 91 THR A N 1
ATOM 606 C CA . THR A 1 91 ? 13.105 0.307 -13.165 1.00 95.69 91 THR A CA 1
ATOM 607 C C . THR A 1 91 ? 12.373 -0.276 -14.363 1.00 95.69 91 THR A C 1
ATOM 609 O O . THR A 1 91 ? 11.842 -1.382 -14.293 1.00 95.69 91 THR A O 1
ATOM 612 N N . ASN A 1 92 ? 12.355 0.435 -15.483 1.00 89.81 92 ASN A N 1
ATOM 613 C CA . ASN A 1 92 ? 11.795 -0.074 -16.723 1.00 89.81 92 ASN A CA 1
ATOM 614 C C . ASN A 1 92 ? 12.706 -1.190 -17.280 1.00 89.81 92 ASN A C 1
ATOM 616 O O . ASN A 1 92 ? 13.876 -0.938 -17.579 1.00 89.81 92 ASN A O 1
ATOM 620 N N . PRO A 1 93 ? 12.198 -2.424 -17.457 1.00 84.38 93 PRO A N 1
ATOM 621 C CA . PRO A 1 93 ? 13.026 -3.558 -17.862 1.00 84.38 93 PRO A CA 1
ATOM 622 C C . PRO A 1 93 ? 13.500 -3.490 -19.323 1.00 84.38 93 PRO A C 1
ATOM 624 O O . PRO A 1 93 ? 14.400 -4.239 -19.694 1.00 84.38 93 PRO A O 1
ATOM 627 N N . LEU A 1 94 ? 12.903 -2.633 -20.160 1.00 87.75 94 LEU A N 1
ATOM 628 C CA . LEU A 1 94 ? 13.233 -2.535 -21.585 1.00 87.75 94 LEU A CA 1
ATOM 629 C C . LEU A 1 94 ? 14.395 -1.578 -21.861 1.00 87.75 94 LEU A C 1
ATOM 631 O O . LEU A 1 94 ? 15.214 -1.853 -22.734 1.00 87.75 94 LEU A O 1
ATOM 635 N N . ASN A 1 95 ? 14.450 -0.450 -21.151 1.00 90.38 95 ASN A N 1
ATOM 636 C CA . ASN A 1 95 ? 15.421 0.620 -21.401 1.00 90.38 95 ASN A CA 1
ATOM 637 C C . ASN A 1 95 ? 16.263 0.996 -20.166 1.00 90.38 95 ASN A C 1
ATOM 639 O O . ASN A 1 95 ? 17.172 1.812 -20.292 1.00 90.38 95 ASN A O 1
ATOM 643 N N . GLY A 1 96 ? 15.989 0.411 -18.994 1.00 91.44 96 GLY A N 1
ATOM 644 C CA . GLY A 1 96 ? 16.703 0.694 -17.747 1.00 91.44 96 GLY A CA 1
ATOM 645 C C . GLY A 1 96 ? 16.374 2.050 -17.118 1.00 91.44 96 GLY A C 1
ATOM 646 O O . GLY A 1 96 ? 17.058 2.461 -16.186 1.00 91.44 96 GLY A O 1
ATOM 647 N N . GLU A 1 97 ? 15.359 2.759 -17.617 1.00 93.88 97 GLU A N 1
ATOM 648 C CA . GLU A 1 97 ? 14.917 4.031 -17.048 1.00 93.88 97 GLU A CA 1
ATOM 649 C C . GLU A 1 97 ? 14.397 3.835 -15.621 1.00 93.88 97 GLU A C 1
ATOM 651 O O . GLU A 1 97 ? 13.644 2.900 -15.351 1.00 93.88 97 GLU A O 1
ATOM 656 N N . VAL A 1 98 ? 14.796 4.720 -14.706 1.00 95.38 98 VAL A N 1
ATOM 657 C CA . VAL A 1 98 ? 14.439 4.633 -13.287 1.00 95.38 98 VAL A CA 1
ATOM 658 C C . VAL A 1 98 ? 13.490 5.765 -12.926 1.00 95.38 98 VAL A C 1
ATOM 660 O O . VAL A 1 98 ? 13.814 6.939 -13.092 1.00 95.38 98 VAL A O 1
ATOM 663 N N . THR A 1 99 ? 12.332 5.407 -12.382 1.00 95.12 99 THR A N 1
ATOM 664 C CA . THR A 1 99 ? 11.390 6.341 -11.766 1.00 95.12 99 THR A CA 1
ATOM 665 C C . THR A 1 99 ? 11.429 6.173 -10.254 1.00 95.12 99 THR A C 1
ATOM 667 O O . THR A 1 99 ? 11.271 5.064 -9.744 1.00 95.12 99 THR A O 1
ATOM 670 N N . VAL A 1 100 ? 11.624 7.278 -9.539 1.00 95.31 100 VAL A N 1
ATOM 671 C CA . VAL A 1 100 ? 11.591 7.322 -8.074 1.00 95.31 100 VAL A CA 1
ATOM 672 C C . VAL A 1 100 ? 10.348 8.088 -7.638 1.00 95.31 100 VAL A C 1
ATOM 674 O O . VAL A 1 100 ? 10.076 9.170 -8.155 1.00 95.31 100 VAL A O 1
ATOM 677 N N . ILE A 1 101 ? 9.597 7.519 -6.700 1.00 93.75 101 ILE A N 1
ATOM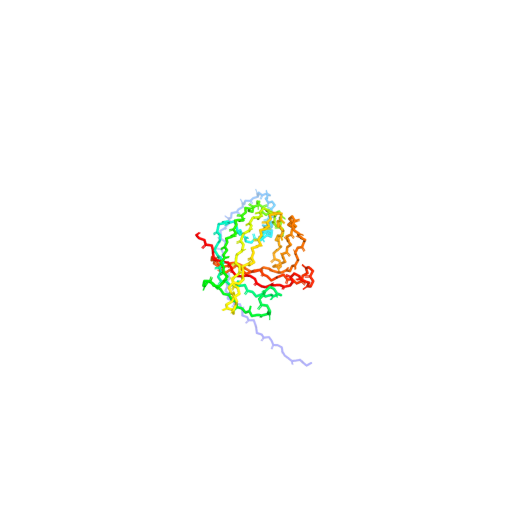 678 C CA . ILE A 1 101 ? 8.447 8.155 -6.059 1.00 93.75 101 ILE A CA 1
ATOM 679 C C . ILE A 1 101 ? 8.737 8.221 -4.568 1.00 93.75 101 ILE A C 1
ATOM 681 O O . ILE A 1 101 ? 8.981 7.197 -3.933 1.00 93.75 101 ILE A O 1
ATOM 685 N N . GLU A 1 102 ? 8.649 9.418 -4.011 1.00 95.81 102 GLU A N 1
ATOM 686 C CA . GLU A 1 102 ? 8.698 9.645 -2.574 1.00 95.81 102 GLU A CA 1
ATOM 687 C C . GLU A 1 102 ? 7.440 10.397 -2.171 1.00 95.81 102 GLU A C 1
ATOM 689 O O . GLU A 1 102 ? 7.044 11.356 -2.835 1.00 95.81 102 GLU A O 1
ATOM 694 N N . ASP A 1 103 ? 6.797 9.949 -1.099 1.00 96.38 103 ASP A N 1
ATOM 695 C CA . ASP A 1 103 ? 5.646 10.653 -0.552 1.00 96.38 103 ASP A CA 1
ATOM 696 C C . ASP A 1 103 ? 5.606 10.523 0.969 1.00 96.38 103 ASP A C 1
ATOM 698 O O . ASP A 1 103 ? 6.096 9.556 1.563 1.00 96.38 103 ASP A O 1
ATOM 702 N N . GLN A 1 104 ? 5.023 11.525 1.608 1.00 97.50 104 GLN A N 1
ATOM 703 C CA . GLN A 1 104 ? 4.837 11.577 3.046 1.00 97.50 104 GLN A CA 1
ATOM 704 C C . GLN A 1 104 ? 3.533 12.296 3.359 1.00 97.50 104 GLN A C 1
ATOM 706 O O . GLN A 1 104 ? 3.199 13.309 2.749 1.00 97.50 104 GLN A O 1
ATOM 711 N N . GLY A 1 105 ? 2.799 11.805 4.345 1.00 98.12 105 GLY A N 1
ATOM 712 C CA . GLY A 1 105 ? 1.507 12.388 4.652 1.00 98.12 105 GLY A CA 1
ATOM 713 C C . GLY A 1 105 ? 0.806 11.744 5.822 1.00 98.12 105 GLY A C 1
ATOM 714 O O . GLY A 1 105 ? 1.385 10.950 6.571 1.00 98.12 105 GLY A O 1
ATOM 715 N N . THR A 1 106 ? -0.465 12.094 5.957 1.00 98.50 106 THR A N 1
ATOM 716 C CA . THR A 1 106 ? -1.364 11.464 6.916 1.00 98.50 106 THR A CA 1
ATOM 717 C C . THR A 1 106 ? -2.247 10.452 6.213 1.00 98.50 106 THR A C 1
ATOM 719 O O . THR A 1 106 ? -2.710 10.688 5.100 1.00 98.50 106 THR A O 1
ATOM 722 N N . PHE A 1 107 ? -2.497 9.321 6.862 1.00 98.50 107 PHE A N 1
ATOM 723 C CA . PHE A 1 107 ? -3.495 8.364 6.403 1.00 98.50 107 PHE A CA 1
ATOM 724 C C . PHE A 1 107 ? -4.675 8.299 7.371 1.00 98.50 107 PHE A C 1
ATOM 726 O O . PHE A 1 107 ? -4.545 8.622 8.556 1.00 98.50 107 PHE A O 1
ATOM 733 N N . THR A 1 108 ? -5.818 7.866 6.852 1.00 98.56 108 THR A N 1
ATOM 734 C CA . THR A 1 108 ? -7.032 7.551 7.602 1.00 98.56 108 THR A CA 1
ATOM 735 C C . THR A 1 108 ? -7.522 6.171 7.179 1.00 98.56 108 THR A C 1
ATOM 737 O O . THR A 1 108 ? -7.702 5.905 5.991 1.00 98.56 108 THR A O 1
ATOM 740 N N . LEU A 1 109 ? -7.731 5.300 8.162 1.00 98.38 109 LEU A N 1
ATOM 741 C CA . LEU A 1 109 ? -8.315 3.972 8.015 1.00 98.38 109 LEU A CA 1
ATOM 742 C C . LEU A 1 109 ? -9.704 3.954 8.616 1.00 98.38 109 LEU A C 1
ATOM 744 O O . LEU A 1 109 ? -9.938 4.575 9.658 1.00 98.38 109 LEU A O 1
ATOM 748 N N . ARG A 1 110 ? -10.586 3.166 8.012 1.00 97.94 110 ARG A N 1
ATOM 749 C CA . ARG A 1 110 ? -11.911 2.872 8.553 1.00 97.94 110 ARG A CA 1
ATOM 750 C C . ARG A 1 110 ? -12.142 1.369 8.638 1.00 97.94 110 ARG A C 1
ATOM 752 O O . ARG A 1 110 ? -11.569 0.605 7.866 1.00 97.94 110 ARG A O 1
ATOM 759 N N . THR A 1 111 ? -12.975 0.940 9.583 1.00 96.19 111 THR A N 1
ATOM 760 C CA . THR A 1 111 ? -13.284 -0.483 9.830 1.00 96.19 111 THR A CA 1
ATOM 761 C C . THR A 1 111 ? -13.933 -1.187 8.639 1.00 96.19 111 THR A C 1
ATOM 763 O O . THR A 1 111 ? -13.841 -2.408 8.533 1.00 96.19 111 THR A O 1
ATOM 766 N N . ASP A 1 112 ? -14.541 -0.432 7.722 1.00 96.31 112 ASP A N 1
ATOM 767 C CA . ASP A 1 112 ? -15.085 -0.927 6.454 1.00 96.31 112 ASP A CA 1
ATOM 768 C C . ASP A 1 112 ? -14.011 -1.242 5.392 1.00 96.31 112 ASP A C 1
ATOM 770 O O . ASP A 1 112 ? -14.334 -1.747 4.317 1.00 96.31 112 ASP A O 1
ATOM 774 N N . GLY A 1 113 ? -12.735 -0.973 5.689 1.00 97.56 113 GLY A N 1
ATOM 775 C CA . GLY A 1 113 ? -11.616 -1.169 4.772 1.00 97.56 113 GLY A CA 1
ATOM 776 C C . GLY A 1 113 ? -11.314 0.043 3.893 1.00 97.56 113 GLY A C 1
ATOM 777 O O . GLY A 1 113 ? -10.479 -0.068 2.997 1.00 97.56 113 GLY A O 1
ATOM 778 N N . SER A 1 114 ? -11.943 1.198 4.117 1.00 98.25 114 SER A N 1
ATOM 779 C CA . SER A 1 114 ? -11.620 2.426 3.385 1.00 98.25 114 SER A CA 1
ATOM 780 C C . S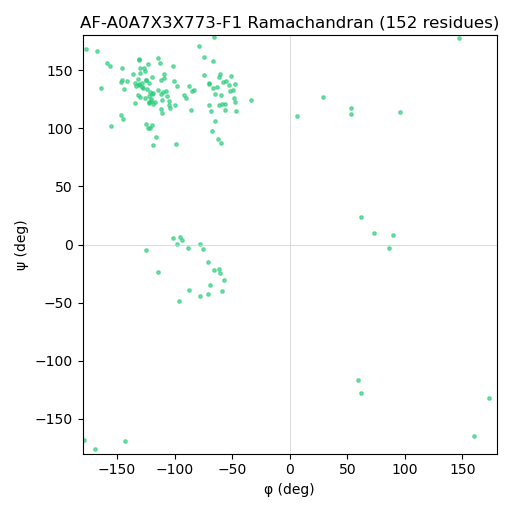ER A 1 114 ? -10.248 2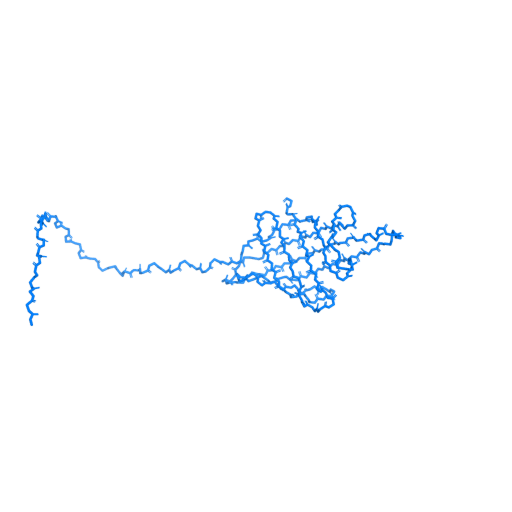.972 3.780 1.00 98.25 114 SER A C 1
ATOM 782 O O . SER A 1 114 ? -9.886 3.012 4.959 1.00 98.25 114 SER A O 1
ATOM 784 N N . TRP A 1 115 ? -9.510 3.439 2.778 1.00 98.25 115 TRP A N 1
ATOM 785 C CA . TRP A 1 115 ? -8.198 4.060 2.900 1.00 98.25 115 TRP A CA 1
ATOM 786 C C . TRP A 1 115 ? -8.233 5.469 2.320 1.00 98.25 115 TRP A C 1
ATOM 788 O O . TRP A 1 115 ? -8.652 5.677 1.180 1.00 98.25 115 TRP A O 1
ATOM 798 N N . GLU A 1 116 ? -7.714 6.426 3.075 1.00 98.44 116 GLU A N 1
ATOM 799 C CA . GLU A 1 116 ? -7.382 7.755 2.574 1.00 98.44 116 GLU A CA 1
ATOM 800 C C . GLU A 1 116 ? -5.951 8.093 2.959 1.00 98.44 116 GLU A C 1
ATOM 802 O O . GLU A 1 116 ? -5.528 7.838 4.084 1.00 98.44 116 GLU A O 1
ATOM 807 N N . PHE A 1 117 ? -5.215 8.710 2.045 1.00 98.44 117 PHE A N 1
ATOM 808 C CA . PHE A 1 117 ? -3.889 9.244 2.300 1.00 98.44 117 PHE A CA 1
ATOM 809 C C . PHE A 1 117 ? -3.779 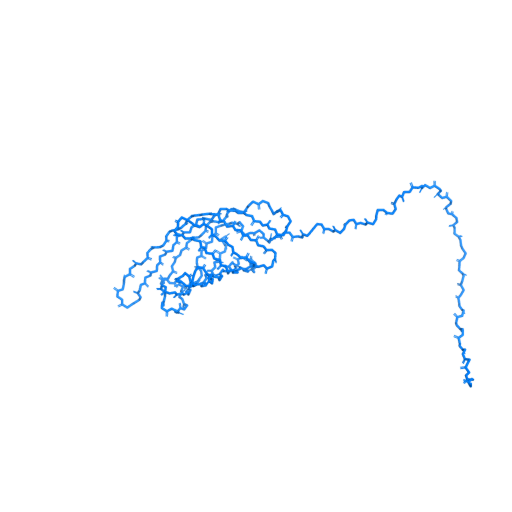10.647 1.716 1.00 98.44 117 PHE A C 1
ATOM 811 O O . PHE A 1 117 ? -3.968 10.847 0.520 1.00 98.44 117 PHE A O 1
ATOM 818 N N . ALA A 1 118 ? -3.478 11.619 2.567 1.00 98.06 118 ALA A N 1
ATOM 819 C CA . ALA A 1 118 ? -3.172 12.987 2.188 1.00 98.06 118 ALA A CA 1
ATOM 820 C C . ALA A 1 118 ? -1.648 13.155 2.180 1.00 98.06 118 ALA A C 1
ATOM 822 O O . ALA A 1 118 ? -1.048 13.520 3.196 1.00 98.06 118 ALA A O 1
ATOM 823 N N . GLY A 1 119 ? -1.036 12.822 1.041 1.00 94.25 119 GLY A N 1
ATOM 824 C CA . GLY A 1 119 ? 0.395 12.965 0.793 1.00 94.25 119 GLY A CA 1
ATOM 825 C C . GLY A 1 119 ? 0.807 14.397 0.460 1.00 94.25 119 GLY A C 1
ATOM 826 O O . GLY A 1 119 ? -0.032 15.265 0.213 1.00 94.25 119 GLY A O 1
ATOM 827 N N . GLN A 1 120 ? 2.117 14.636 0.411 1.00 92.44 120 GLN A N 1
ATOM 828 C CA . GLN A 1 120 ? 2.676 15.872 -0.138 1.00 92.44 120 GLN A CA 1
ATOM 829 C C . GLN A 1 120 ? 2.468 15.936 -1.653 1.00 92.44 120 GLN A C 1
ATOM 831 O O . GLN A 1 120 ? 2.272 17.023 -2.196 1.00 92.44 120 GLN A O 1
ATOM 836 N N . ALA A 1 121 ? 2.525 14.786 -2.335 1.00 87.69 121 ALA A N 1
ATOM 837 C CA . ALA A 1 121 ? 2.372 14.736 -3.784 1.00 87.69 121 ALA A CA 1
ATOM 838 C C . ALA A 1 121 ? 0.901 14.844 -4.207 1.00 87.69 121 ALA A C 1
ATOM 840 O O . ALA A 1 121 ? 0.581 15.566 -5.151 1.00 87.69 121 ALA A O 1
ATOM 841 N N . GLN A 1 122 ? 0.007 14.124 -3.520 1.00 89.94 122 GLN A N 1
ATOM 842 C CA . GLN A 1 122 ? -1.415 14.065 -3.861 1.00 89.94 122 GLN A CA 1
ATOM 843 C C . GLN A 1 122 ? -2.264 13.424 -2.755 1.00 89.94 122 GLN A C 1
ATOM 845 O O . GLN A 1 122 ? -1.762 12.742 -1.860 1.00 89.94 122 GLN A O 1
ATOM 850 N N . GLN A 1 123 ? -3.583 13.591 -2.869 1.00 94.94 123 GLN A N 1
ATOM 851 C CA . GLN A 1 123 ? -4.554 12.807 -2.112 1.00 94.94 123 GLN A CA 1
ATOM 852 C C . GLN A 1 123 ? -4.830 11.487 -2.837 1.00 94.94 123 GLN A C 1
ATOM 854 O O . GLN A 1 123 ? -5.104 11.495 -4.032 1.00 94.94 123 GLN A O 1
ATOM 859 N N . ASN A 1 124 ? -4.795 10.377 -2.106 1.00 96.19 124 ASN A N 1
ATOM 860 C CA . ASN A 1 124 ? -5.122 9.042 -2.590 1.00 96.19 124 ASN A CA 1
ATOM 861 C C . ASN A 1 124 ? -6.292 8.481 -1.786 1.00 96.19 124 ASN A C 1
ATOM 863 O O . ASN A 1 124 ? -6.242 8.462 -0.555 1.00 96.19 124 ASN A O 1
ATOM 867 N N . ILE A 1 125 ? -7.318 7.992 -2.471 1.00 98.12 125 ILE A N 1
ATOM 868 C CA . ILE A 1 125 ? -8.495 7.371 -1.855 1.00 98.12 125 ILE A CA 1
ATOM 869 C C . ILE A 1 125 ? -8.670 5.975 -2.445 1.00 98.12 125 ILE A C 1
ATOM 871 O O . ILE A 1 125 ? -8.462 5.763 -3.643 1.00 98.12 125 ILE A O 1
ATOM 875 N N . GLY A 1 126 ? -9.057 5.024 -1.603 1.00 98.25 126 GLY A N 1
ATOM 876 C CA . GLY A 1 126 ? -9.450 3.693 -2.034 1.00 98.25 126 GLY A CA 1
ATOM 877 C C . GLY A 1 126 ? -9.676 2.763 -0.851 1.00 98.25 126 GLY A C 1
ATOM 878 O O . GLY A 1 126 ? -10.368 3.129 0.097 1.00 98.25 126 GLY A O 1
ATOM 879 N N . THR A 1 127 ? -9.114 1.560 -0.898 1.00 98.62 127 THR A N 1
ATOM 880 C CA . THR A 1 127 ? -9.310 0.538 0.135 1.00 98.62 127 THR A CA 1
ATOM 881 C C . THR A 1 127 ? -7.999 -0.068 0.606 1.00 98.62 127 THR A C 1
ATOM 883 O O . THR A 1 127 ? -6.981 -0.030 -0.088 1.00 98.62 127 THR A O 1
ATOM 886 N N . TYR A 1 128 ? -8.024 -0.653 1.799 1.00 98.62 128 TYR A N 1
ATOM 887 C CA . TYR A 1 128 ? -6.923 -1.427 2.340 1.00 98.62 128 TYR A CA 1
ATOM 888 C C . TYR A 1 128 ? -7.392 -2.774 2.887 1.00 98.62 128 TYR A C 1
ATOM 890 O O . TYR A 1 128 ? -8.558 -3.000 3.209 1.00 98.62 128 TYR A O 1
ATOM 898 N N . THR A 1 129 ? -6.451 -3.699 3.010 1.00 98.31 129 THR A N 1
ATOM 899 C CA . THR A 1 129 ? -6.646 -4.961 3.721 1.00 98.31 129 THR A CA 1
ATOM 900 C C . THR A 1 129 ? -5.349 -5.329 4.420 1.00 98.31 129 THR A C 1
ATOM 902 O O . THR A 1 129 ? -4.278 -5.263 3.815 1.00 98.31 129 THR A O 1
ATOM 905 N N . LEU A 1 130 ? -5.441 -5.734 5.686 1.00 97.81 130 LEU A N 1
ATOM 906 C CA . LEU A 1 130 ? -4.317 -6.272 6.445 1.00 97.81 130 LEU A CA 1
ATOM 907 C C . LEU A 1 130 ? -4.563 -7.759 6.716 1.00 97.81 130 LEU A C 1
ATOM 909 O O . LEU A 1 130 ? -5.511 -8.117 7.414 1.00 97.81 130 LEU A O 1
ATOM 913 N N . ALA A 1 131 ? -3.705 -8.619 6.173 1.00 97.12 131 ALA A N 1
ATOM 914 C CA . ALA A 1 131 ? -3.742 -10.063 6.382 1.00 97.12 131 ALA A CA 1
ATOM 915 C C . ALA A 1 131 ? -2.412 -10.522 6.994 1.00 97.12 131 ALA A C 1
ATOM 917 O O . ALA A 1 131 ? -1.399 -10.658 6.304 1.00 97.12 131 ALA A O 1
ATOM 918 N N . GLY A 1 132 ? -2.401 -10.730 8.313 1.00 96.12 132 GLY A N 1
ATOM 919 C CA . GLY A 1 132 ? -1.166 -10.976 9.057 1.00 96.12 132 GLY A CA 1
ATOM 920 C C . GLY A 1 132 ? -0.202 -9.799 8.904 1.00 96.12 132 GLY A C 1
ATOM 921 O O . GLY A 1 132 ? -0.528 -8.678 9.281 1.00 96.12 132 GLY A O 1
ATOM 922 N N . ASN A 1 133 ? 0.959 -10.051 8.299 1.00 97.06 133 ASN A N 1
ATOM 923 C CA . ASN A 1 133 ? 1.984 -9.034 8.059 1.00 97.06 133 ASN A CA 1
ATOM 924 C C . ASN A 1 133 ? 1.902 -8.412 6.651 1.00 97.06 133 ASN A C 1
ATOM 926 O O . ASN A 1 133 ? 2.794 -7.656 6.278 1.00 97.06 133 ASN A O 1
ATOM 930 N N . VAL A 1 134 ? 0.876 -8.724 5.854 1.00 98.44 134 VAL A N 1
ATOM 931 C CA . VAL A 1 134 ? 0.726 -8.197 4.490 1.00 98.44 134 VAL A CA 1
ATOM 932 C C . VAL A 1 134 ? -0.340 -7.109 4.461 1.00 98.44 134 VAL A C 1
ATOM 934 O O . VAL A 1 134 ? -1.513 -7.380 4.721 1.00 98.44 134 VAL A O 1
ATOM 937 N N . LEU A 1 135 ? 0.065 -5.891 4.108 1.00 98.69 135 LEU A N 1
ATOM 938 C CA . LEU A 1 135 ? -0.817 -4.756 3.855 1.00 98.69 135 LEU A CA 1
ATOM 939 C C . LEU A 1 135 ? -1.006 -4.598 2.343 1.00 98.69 135 LEU A C 1
ATOM 941 O O . LEU A 1 135 ? -0.045 -4.381 1.611 1.00 98.69 135 LEU A O 1
ATOM 945 N N . SER A 1 136 ? -2.246 -4.693 1.875 1.00 98.56 136 SER A N 1
ATOM 946 C CA . SER A 1 136 ? -2.617 -4.369 0.495 1.00 98.56 136 SER A CA 1
ATOM 947 C C . SER A 1 136 ? -3.389 -3.059 0.481 1.00 98.56 136 SER A C 1
ATOM 949 O O . SER A 1 136 ? -4.315 -2.906 1.274 1.00 98.56 136 SER A O 1
ATOM 951 N N . VAL A 1 137 ? -3.024 -2.135 -0.405 1.00 98.38 137 VAL A N 1
ATOM 952 C CA . VAL A 1 137 ? -3.726 -0.862 -0.611 1.00 98.38 137 VAL A CA 1
ATOM 953 C C . VAL A 1 137 ? -4.073 -0.734 -2.086 1.00 98.38 137 VAL A C 1
ATOM 955 O O . VAL A 1 137 ? -3.197 -0.839 -2.948 1.00 98.38 137 VAL A O 1
ATOM 958 N N . ILE A 1 138 ? -5.349 -0.500 -2.368 1.00 98.19 138 ILE A N 1
ATOM 959 C CA . ILE A 1 138 ? -5.877 -0.243 -3.704 1.00 98.19 138 ILE A CA 1
ATOM 960 C C . ILE A 1 138 ? -6.305 1.216 -3.729 1.00 98.19 138 ILE A C 1
ATOM 962 O O . ILE A 1 138 ? -7.248 1.590 -3.043 1.00 98.19 138 ILE A O 1
ATOM 966 N N . VAL A 1 139 ? -5.618 2.037 -4.513 1.00 97.62 139 VAL A N 1
ATOM 967 C CA . VAL A 1 139 ? -5.989 3.430 -4.769 1.00 97.62 139 VAL A CA 1
ATOM 968 C C . VAL A 1 139 ? -6.864 3.466 -6.014 1.00 97.62 139 VAL A C 1
ATOM 970 O O . VAL A 1 139 ? -6.496 2.917 -7.053 1.00 97.62 139 VAL A O 1
ATOM 973 N N . THR A 1 140 ? -8.016 4.119 -5.914 1.00 96.75 140 THR A N 1
ATOM 974 C CA . THR A 1 140 ? -8.967 4.303 -7.018 1.00 96.75 140 THR A CA 1
ATOM 975 C C . THR A 1 140 ? -9.101 5.763 -7.431 1.00 96.75 140 THR A C 1
ATOM 977 O O . THR A 1 140 ? -9.454 6.031 -8.579 1.00 96.75 140 THR A O 1
ATOM 980 N N . GLU A 1 141 ? -8.796 6.705 -6.532 1.00 94.94 141 GLU A N 1
ATOM 981 C CA . GLU A 1 141 ? -8.872 8.136 -6.816 1.00 94.94 141 GLU A CA 1
ATOM 982 C C . GLU A 1 141 ? -7.612 8.894 -6.371 1.00 94.94 141 GLU A C 1
ATOM 984 O O . GLU A 1 141 ? -7.073 8.593 -5.303 1.00 94.94 141 GLU A O 1
ATOM 989 N N . PRO A 1 142 ? -7.172 9.899 -7.157 1.00 92.81 142 PRO A N 1
ATOM 990 C CA . PRO A 1 142 ? -7.683 10.246 -8.489 1.00 92.81 142 PRO A CA 1
ATOM 991 C C . PRO A 1 142 ? -7.383 9.138 -9.522 1.00 92.81 142 PRO A C 1
ATOM 993 O O . PRO A 1 142 ? -6.439 8.376 -9.332 1.00 92.81 142 PRO A O 1
ATOM 996 N N . PRO A 1 143 ? -8.118 9.037 -10.649 1.00 88.62 143 PRO A N 1
ATOM 997 C CA . PRO A 1 143 ? -7.913 7.954 -11.622 1.00 88.62 143 PRO A CA 1
ATOM 998 C C . PRO A 1 143 ? -6.483 7.863 -12.177 1.00 88.62 143 PRO A C 1
ATOM 1000 O O . PRO A 1 143 ? -5.999 6.775 -12.470 1.00 88.62 143 PRO A O 1
ATOM 1003 N N . ALA A 1 144 ? -5.780 8.996 -12.282 1.00 87.00 144 ALA A N 1
ATOM 1004 C CA . ALA A 1 144 ? -4.375 9.038 -12.698 1.00 87.00 144 ALA A CA 1
ATOM 1005 C C . ALA A 1 144 ? -3.419 8.367 -11.690 1.00 87.00 144 ALA A C 1
ATOM 1007 O O . ALA A 1 144 ? -2.323 7.955 -12.061 1.00 87.00 144 ALA A O 1
ATOM 1008 N N . ALA A 1 145 ? -3.847 8.248 -10.434 1.00 87.38 145 ALA A N 1
ATOM 1009 C CA . ALA A 1 145 ? -3.136 7.602 -9.340 1.00 87.38 145 ALA A CA 1
ATOM 1010 C C . ALA A 1 145 ? -3.586 6.159 -9.090 1.00 87.38 145 ALA A C 1
ATOM 1012 O O . ALA A 1 145 ? -3.080 5.525 -8.163 1.00 87.38 145 ALA A O 1
ATOM 1013 N N . ALA A 1 146 ? -4.547 5.648 -9.869 1.00 93.31 146 ALA A N 1
ATOM 1014 C CA . ALA A 1 146 ? -5.112 4.333 -9.633 1.00 93.31 146 ALA A CA 1
ATOM 1015 C C . ALA A 1 146 ? -4.014 3.261 -9.682 1.00 93.31 146 ALA A C 1
ATOM 1017 O O . ALA A 1 146 ? -3.292 3.111 -10.677 1.00 93.31 146 ALA A O 1
ATOM 1018 N N . ALA A 1 147 ? -3.873 2.538 -8.576 1.00 96.31 147 ALA A N 1
ATOM 1019 C CA . ALA A 1 147 ? -2.778 1.610 -8.360 1.00 96.31 147 ALA A CA 1
ATOM 1020 C C . ALA A 1 147 ? -3.141 0.580 -7.291 1.00 96.31 147 ALA A C 1
ATOM 1022 O O . ALA A 1 147 ? -3.968 0.825 -6.417 1.00 96.31 147 ALA A O 1
ATOM 1023 N N . THR A 1 148 ? -2.485 -0.574 -7.329 1.00 97.94 148 THR A N 1
ATOM 1024 C CA . THR A 1 148 ? -2.484 -1.536 -6.227 1.00 97.94 148 THR A CA 1
ATOM 1025 C C . THR A 1 148 ? -1.061 -1.715 -5.732 1.00 97.94 148 THR A C 1
ATOM 1027 O O . THR A 1 148 ? -0.144 -1.959 -6.517 1.00 97.94 148 THR A O 1
ATOM 1030 N N . THR A 1 149 ? -0.879 -1.614 -4.420 1.00 98.00 149 THR A N 1
ATOM 1031 C CA . THR A 1 149 ? 0.395 -1.890 -3.757 1.00 98.00 149 THR A CA 1
ATOM 1032 C C . THR A 1 149 ? 0.213 -2.971 -2.707 1.00 98.00 149 THR A C 1
ATOM 1034 O O . THR A 1 149 ? -0.786 -2.994 -1.987 1.00 98.00 149 THR A O 1
ATOM 1037 N N . VAL A 1 150 ? 1.180 -3.879 -2.635 1.00 98.62 150 VAL A N 1
ATOM 1038 C CA . VAL A 1 150 ? 1.238 -4.936 -1.625 1.00 98.62 150 VAL A CA 1
ATOM 1039 C C . VAL A 1 150 ? 2.555 -4.799 -0.885 1.00 98.62 150 VAL A C 1
ATOM 1041 O O . VAL A 1 150 ? 3.623 -4.744 -1.498 1.00 98.62 150 VAL A O 1
ATOM 1044 N N . TRP A 1 151 ? 2.463 -4.758 0.434 1.00 98.62 151 TRP A N 1
ATOM 1045 C CA . TRP A 1 151 ? 3.540 -4.436 1.350 1.00 98.62 151 TRP A CA 1
ATOM 1046 C C . TRP A 1 151 ? 3.665 -5.524 2.409 1.00 98.62 151 TRP A C 1
ATOM 1048 O O . TRP A 1 151 ? 2.672 -5.944 2.997 1.00 98.62 151 TRP A O 1
ATOM 1058 N N . GLN A 1 152 ? 4.888 -5.958 2.687 1.00 98.62 152 GLN A N 1
ATOM 1059 C CA . GLN A 1 152 ? 5.200 -6.936 3.724 1.00 98.62 152 GLN A CA 1
ATOM 1060 C C . GLN A 1 152 ? 5.830 -6.221 4.918 1.00 98.62 152 GLN A C 1
ATOM 1062 O O . GLN A 1 152 ? 6.887 -5.606 4.772 1.00 98.62 152 GLN A O 1
ATOM 1067 N N . ARG A 1 153 ? 5.196 -6.312 6.089 1.00 98.38 153 ARG A N 1
ATOM 1068 C CA . ARG A 1 153 ? 5.730 -5.811 7.360 1.00 98.38 153 ARG A CA 1
ATOM 1069 C C . ARG A 1 153 ? 6.965 -6.624 7.750 1.00 98.38 153 ARG A C 1
ATOM 1071 O O . ARG A 1 153 ? 6.938 -7.858 7.631 1.00 98.38 153 ARG A O 1
ATOM 1078 N N . GLN A 1 154 ? 8.006 -5.913 8.178 1.00 95.38 154 GLN A N 1
ATOM 1079 C CA . GLN A 1 154 ? 9.274 -6.454 8.676 1.00 95.38 154 GLN A CA 1
ATOM 1080 C C . GLN A 1 154 ? 9.189 -6.878 10.143 1.00 95.38 154 GLN A C 1
ATOM 1082 O O . GLN A 1 154 ? 8.393 -6.267 10.893 1.00 95.38 154 GLN A O 1
#